Protein AF-A0A348UJ78-F1 (afdb_monomer)

Mean predicted aligned error: 5.09 Å

Nearest PDB structures (foldseek):
  2jgt-assembly1_A  TM=8.999E-01  e=1.554E-05  Sphingomonas paucimobilis
  2w8u-assembly1_A  TM=8.794E-01  e=1.456E-05  Sphingomonas paucimobilis
  2w8v-assembly1_A-2  TM=8.812E-01  e=1.554E-05  Sphingomonas paucimobilis
  2x8u-assembly1_B  TM=8.723E-01  e=5.037E-05  Rhizorhabdus wittichii RW1
  5jay-assembly2_B  TM=9.042E-01  e=9.529E-04  Paraburkholderia xenovorans LB400

Sequence (87 aa):
ERGLLRTPCESPIVAVALSRPERALEIWHGLMDQGLYVNLIAPPASPGNYLLLRCSLSAAHTDADVAGITHAFHWLADNFGDSVFHL

Foldseek 3Di:
DQDDDDDDDPALKDKWKFPDPVCQVVLQVQLVVLVDHFDWAAPPRDPDHIIMTIDGDDPPDDPVNVVSVNVSNVVCRVPPVVRTDDD

pLDDT: mean 86.63, std 13.56, range [35.84, 98.0]

Radius of gyration: 12.5 Å; Cα contacts (8 Å, |Δi|>4): 106; chains: 1; bounding box: 30×24×33 Å

Solvent-accessible surface area (backbone atoms only — not comparable to full-atom values): 5289 Å² total; per-residue (Å²): 141,64,70,79,79,86,68,90,69,97,52,61,58,51,74,46,38,27,74,41,69,90,50,46,62,60,53,53,52,52,28,42,76,56,73,40,86,59,48,77,36,49,66,87,80,25,99,55,98,37,31,33,42,41,41,74,63,57,93,84,59,49,73,67,53,52,50,47,52,52,50,37,52,47,52,45,26,74,76,43,47,90,39,49,54,90,134

Structure (mmCIF, N/CA/C/O backbone):
data_AF-A0A348UJ78-F1
#
_entry.id   AF-A0A348UJ78-F1
#
loop_
_atom_site.group_PDB
_atom_site.id
_atom_site.type_symbol
_atom_site.label_atom_id
_atom_site.label_alt_id
_atom_site.label_comp_id
_atom_site.label_asym_id
_atom_site.label_entity_id
_atom_site.label_seq_id
_atom_site.pdbx_PDB_ins_code
_atom_site.Cartn_x
_atom_site.Cartn_y
_atom_site.Cartn_z
_atom_site.occupancy
_atom_site.B_iso_or_equiv
_atom_site.auth_seq_id
_atom_site.auth_comp_id
_atom_site.auth_asym_id
_atom_site.auth_atom_id
_atom_site.pdbx_PDB_model_num
ATOM 1 N N . GLU A 1 1 ? -8.284 -18.653 -5.794 1.00 35.84 1 GLU A N 1
ATOM 2 C CA . GLU A 1 1 ? -7.194 -18.995 -4.850 1.00 35.84 1 GLU A CA 1
ATOM 3 C C . GLU A 1 1 ? -5.906 -18.230 -5.183 1.00 35.84 1 GLU A C 1
ATOM 5 O O . GLU A 1 1 ? -4.865 -18.827 -5.416 1.00 35.84 1 GLU A O 1
ATOM 10 N N . ARG A 1 2 ? -5.960 -16.892 -5.233 1.00 45.12 2 ARG A N 1
ATOM 11 C CA . ARG A 1 2 ? -4.777 -16.040 -5.437 1.00 45.12 2 ARG A CA 1
ATOM 12 C C . ARG A 1 2 ? -4.530 -15.253 -4.153 1.00 45.12 2 ARG A C 1
ATOM 14 O O . ARG A 1 2 ? -4.890 -14.094 -4.042 1.00 45.12 2 ARG A O 1
ATOM 21 N N . GLY A 1 3 ? -4.023 -15.937 -3.130 1.00 50.06 3 GLY A N 1
ATOM 22 C CA . GLY A 1 3 ? -3.645 -15.289 -1.876 1.00 50.06 3 GLY A CA 1
ATOM 23 C C . GLY A 1 3 ? -2.255 -14.673 -1.997 1.00 50.06 3 GLY A C 1
ATOM 24 O O . GLY A 1 3 ? -1.345 -15.322 -2.512 1.00 50.06 3 GLY A O 1
ATOM 25 N N . LEU A 1 4 ? -2.070 -13.453 -1.490 1.00 58.12 4 LEU A N 1
ATOM 26 C CA . LEU A 1 4 ? -0.731 -12.948 -1.183 1.00 58.12 4 LEU A CA 1
ATOM 27 C C . LEU A 1 4 ? -0.095 -13.918 -0.178 1.00 58.12 4 LEU A C 1
ATOM 29 O O . LEU A 1 4 ? -0.667 -14.201 0.878 1.00 58.12 4 LEU A O 1
ATOM 33 N N . LEU A 1 5 ? 1.041 -14.505 -0.550 1.00 55.47 5 LEU A N 1
ATOM 34 C CA . LEU A 1 5 ? 1.694 -15.553 0.232 1.00 55.47 5 LEU A CA 1
ATOM 35 C C . LEU A 1 5 ? 2.082 -15.041 1.628 1.00 55.47 5 LEU A C 1
ATOM 37 O O . LEU A 1 5 ? 2.718 -13.998 1.784 1.00 55.47 5 LEU A O 1
ATOM 41 N N . ARG A 1 6 ? 1.692 -15.811 2.651 1.00 55.09 6 ARG A N 1
ATOM 42 C CA . ARG A 1 6 ? 1.931 -15.527 4.071 1.00 55.09 6 ARG A CA 1
ATOM 43 C C . ARG A 1 6 ? 3.374 -15.862 4.439 1.00 55.09 6 ARG A C 1
ATOM 45 O O . ARG A 1 6 ? 3.666 -16.981 4.851 1.00 55.09 6 ARG A O 1
ATOM 52 N N . THR A 1 7 ? 4.273 -14.897 4.298 1.00 56.06 7 THR A N 1
ATOM 53 C CA . THR A 1 7 ? 5.616 -15.004 4.887 1.00 56.06 7 THR A CA 1
ATOM 54 C C . THR A 1 7 ? 5.522 -14.659 6.380 1.00 56.06 7 THR A C 1
ATOM 56 O O . THR A 1 7 ? 4.814 -13.703 6.712 1.00 56.06 7 THR A O 1
ATOM 59 N N . PRO A 1 8 ? 6.184 -15.394 7.296 1.00 59.28 8 PRO A N 1
ATOM 60 C CA . PRO A 1 8 ? 6.273 -14.994 8.697 1.00 59.28 8 PRO A CA 1
ATOM 61 C C . PRO A 1 8 ? 6.858 -13.584 8.787 1.00 59.28 8 PRO A C 1
ATOM 63 O O . PRO A 1 8 ? 7.937 -13.318 8.264 1.00 59.28 8 PRO A O 1
ATOM 66 N N . CYS A 1 9 ? 6.114 -12.667 9.395 1.00 60.59 9 CYS A N 1
ATOM 67 C CA . CYS A 1 9 ? 6.497 -11.267 9.478 1.00 60.59 9 CYS A CA 1
ATOM 68 C C . CYS A 1 9 ? 6.991 -10.978 10.899 1.00 60.59 9 CYS A C 1
ATOM 70 O O . CYS A 1 9 ? 6.197 -10.900 11.831 1.00 60.59 9 CYS A O 1
ATOM 72 N N . GLU A 1 10 ? 8.306 -10.839 11.069 1.00 75.94 10 GLU A N 1
ATOM 73 C CA . GLU A 1 10 ? 8.938 -10.477 12.352 1.00 75.94 10 GLU A CA 1
ATOM 74 C C . GLU A 1 10 ? 8.937 -8.954 12.602 1.00 75.94 10 GLU A C 1
ATOM 76 O O . GLU A 1 10 ? 9.584 -8.450 13.517 1.00 75.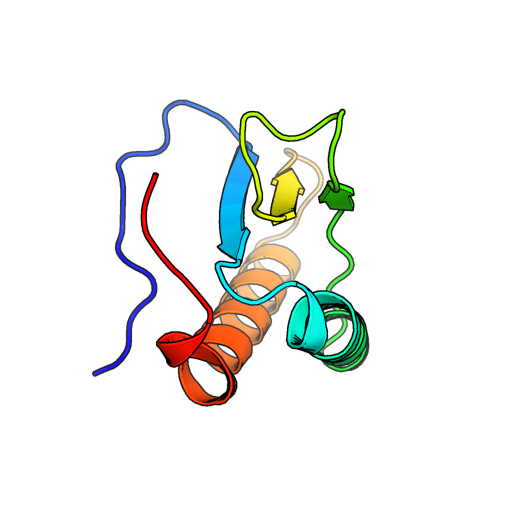94 10 GLU A O 1
ATOM 81 N N . SER A 1 11 ? 8.222 -8.197 11.767 1.00 84.12 11 SER A N 1
ATOM 82 C CA . SER A 1 11 ? 8.221 -6.736 11.716 1.00 84.12 11 SER A CA 1
ATOM 83 C C . SER A 1 11 ? 6.790 -6.215 11.549 1.00 84.12 11 SER A C 1
ATOM 85 O O . SER A 1 11 ? 5.976 -6.879 10.917 1.00 84.12 11 SER A O 1
ATOM 87 N N . PRO A 1 12 ? 6.444 -5.006 12.028 1.00 88.00 12 PRO A N 1
ATOM 88 C CA . PRO A 1 12 ? 5.157 -4.380 11.704 1.00 88.00 12 PRO A CA 1
ATOM 89 C C . PRO A 1 12 ? 5.064 -3.917 10.236 1.00 88.00 12 PRO A C 1
ATOM 91 O O . PRO A 1 12 ? 4.088 -3.281 9.842 1.00 88.00 12 PRO A O 1
ATOM 94 N N . ILE A 1 13 ? 6.095 -4.168 9.425 1.00 89.38 13 ILE A N 1
ATOM 95 C CA . ILE A 1 13 ? 6.168 -3.758 8.027 1.00 89.38 13 ILE A CA 1
ATOM 96 C C . ILE A 1 13 ? 5.831 -4.938 7.116 1.00 89.38 13 ILE A C 1
ATOM 98 O O . ILE A 1 13 ? 6.583 -5.907 7.042 1.00 89.38 13 ILE A O 1
ATOM 102 N N . VAL A 1 14 ? 4.763 -4.785 6.336 1.00 88.00 14 VAL A N 1
ATOM 103 C CA . VAL A 1 14 ? 4.419 -5.670 5.221 1.00 88.00 14 VAL A CA 1
ATOM 104 C C . VAL A 1 14 ? 4.906 -5.027 3.925 1.00 88.00 14 VAL A C 1
ATOM 106 O O . VAL A 1 14 ? 4.535 -3.895 3.603 1.00 88.00 14 VAL A O 1
ATOM 109 N N . ALA A 1 15 ? 5.751 -5.740 3.184 1.00 87.81 15 ALA A N 1
ATOM 110 C CA . ALA A 1 15 ? 6.281 -5.291 1.902 1.00 87.81 15 ALA A CA 1
ATOM 111 C C . ALA A 1 15 ? 5.798 -6.197 0.765 1.00 87.81 15 ALA A C 1
ATOM 113 O O . ALA A 1 15 ? 5.794 -7.419 0.898 1.00 87.81 15 ALA A O 1
ATOM 114 N N . VAL A 1 16 ? 5.423 -5.588 -0.359 1.00 89.62 16 VAL A N 1
ATOM 115 C CA . VAL A 1 16 ? 5.068 -6.280 -1.603 1.00 89.62 16 VAL A CA 1
ATOM 116 C C . VAL A 1 16 ? 5.981 -5.777 -2.712 1.00 89.62 16 VAL A C 1
ATOM 118 O O . VAL A 1 16 ? 6.045 -4.572 -2.957 1.00 89.62 16 VAL A O 1
ATOM 121 N N . ALA A 1 17 ? 6.693 -6.689 -3.373 1.00 89.94 17 ALA A N 1
ATOM 122 C CA . ALA A 1 17 ? 7.576 -6.345 -4.477 1.00 89.94 17 ALA A CA 1
ATOM 123 C C . ALA A 1 17 ? 6.839 -6.397 -5.815 1.00 89.94 17 ALA A C 1
ATOM 125 O O . ALA A 1 17 ? 6.096 -7.338 -6.097 1.00 89.94 17 ALA A O 1
ATOM 126 N N . LEU A 1 18 ? 7.061 -5.370 -6.635 1.00 91.12 18 LEU A N 1
ATOM 127 C CA . LEU A 1 18 ? 6.465 -5.211 -7.954 1.00 91.12 18 LEU A CA 1
ATOM 128 C C . LEU A 1 18 ? 7.530 -5.406 -9.031 1.00 91.12 18 LEU A C 1
ATOM 130 O O . LEU A 1 18 ? 8.471 -4.615 -9.130 1.00 91.12 18 LEU A O 1
ATOM 134 N N . SER A 1 19 ? 7.379 -6.449 -9.848 1.00 86.38 19 SER A N 1
ATOM 135 C CA . SER A 1 19 ? 8.326 -6.807 -10.919 1.00 86.38 19 SER A CA 1
ATOM 136 C C . SER A 1 19 ? 8.148 -5.969 -12.186 1.00 86.38 19 SER A C 1
ATOM 138 O O . SER A 1 19 ? 8.992 -6.016 -13.079 1.00 86.38 19 SER A O 1
ATOM 140 N N . ARG A 1 20 ? 7.051 -5.205 -12.261 1.00 86.75 20 ARG A N 1
ATOM 141 C CA . ARG A 1 20 ? 6.619 -4.431 -13.430 1.00 86.75 20 ARG A CA 1
ATOM 142 C C . ARG A 1 20 ? 6.508 -2.941 -13.094 1.00 86.75 20 ARG A C 1
ATOM 144 O O . ARG A 1 20 ? 5.430 -2.478 -12.707 1.00 86.75 20 ARG A O 1
ATOM 151 N N . PRO A 1 21 ? 7.609 -2.176 -13.204 1.00 80.69 21 PRO A N 1
ATOM 152 C CA . PRO A 1 21 ? 7.632 -0.744 -12.911 1.00 80.69 21 PRO A CA 1
ATOM 153 C C . PRO A 1 21 ? 6.569 0.061 -13.653 1.00 80.69 21 PRO A C 1
ATOM 155 O O . PRO A 1 21 ? 6.003 0.997 -13.095 1.00 80.69 21 PRO A O 1
ATOM 158 N N . GLU A 1 22 ? 6.256 -0.332 -14.886 1.00 85.12 22 GLU A N 1
ATOM 159 C CA . GLU A 1 22 ? 5.282 0.340 -15.738 1.00 85.12 22 GLU A CA 1
ATOM 160 C C . GLU A 1 22 ? 3.850 0.270 -15.189 1.00 85.12 22 GLU A C 1
ATOM 162 O O . GLU A 1 22 ? 3.048 1.161 -15.456 1.00 85.12 22 GLU A O 1
ATOM 167 N N . ARG A 1 23 ? 3.540 -0.756 -14.386 1.00 89.81 23 ARG A N 1
ATOM 168 C CA . ARG A 1 23 ? 2.239 -0.935 -13.723 1.00 89.81 23 ARG A CA 1
ATOM 169 C C . ARG A 1 23 ? 2.222 -0.403 -12.292 1.00 89.81 23 ARG A C 1
ATOM 171 O O . ARG A 1 23 ? 1.158 -0.293 -11.696 1.00 89.81 23 ARG A O 1
ATOM 178 N N . ALA A 1 24 ? 3.374 -0.057 -11.720 1.00 90.25 24 ALA A N 1
ATOM 179 C CA . ALA A 1 24 ? 3.472 0.230 -10.293 1.00 90.25 24 ALA A CA 1
ATOM 180 C C . ALA A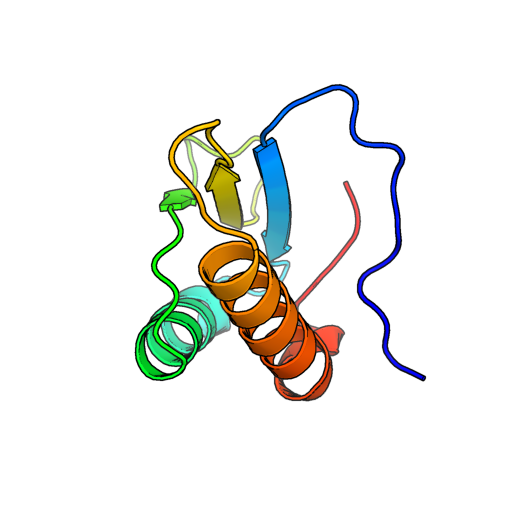 1 24 ? 2.658 1.457 -9.856 1.00 90.25 24 ALA A C 1
ATOM 182 O O . ALA A 1 24 ? 2.030 1.425 -8.801 1.00 90.25 24 ALA A O 1
ATOM 183 N N . LEU A 1 25 ? 2.628 2.518 -10.670 1.00 91.81 25 LEU A N 1
ATOM 184 C CA . LEU A 1 25 ? 1.822 3.709 -10.378 1.00 91.81 25 LEU A CA 1
ATOM 185 C C . LEU A 1 25 ? 0.319 3.438 -10.497 1.00 91.81 25 LEU A C 1
ATOM 187 O O . LEU A 1 25 ? -0.448 3.947 -9.690 1.00 91.81 25 LEU A O 1
ATOM 191 N N . GLU A 1 26 ? -0.100 2.633 -11.474 1.00 94.81 26 GLU A N 1
ATOM 192 C CA . GLU A 1 26 ? -1.498 2.205 -11.625 1.00 94.81 26 GLU A CA 1
ATOM 193 C C . GLU A 1 26 ? -1.948 1.394 -10.408 1.00 94.81 26 GLU A C 1
ATOM 195 O O . GLU A 1 26 ? -2.977 1.691 -9.809 1.00 94.81 26 GLU A O 1
ATOM 200 N N . ILE A 1 27 ? -1.124 0.431 -9.992 1.00 95.12 27 ILE A N 1
ATOM 201 C CA . ILE A 1 27 ? -1.357 -0.378 -8.796 1.00 95.12 27 ILE A CA 1
ATOM 202 C C . ILE A 1 27 ? -1.469 0.509 -7.552 1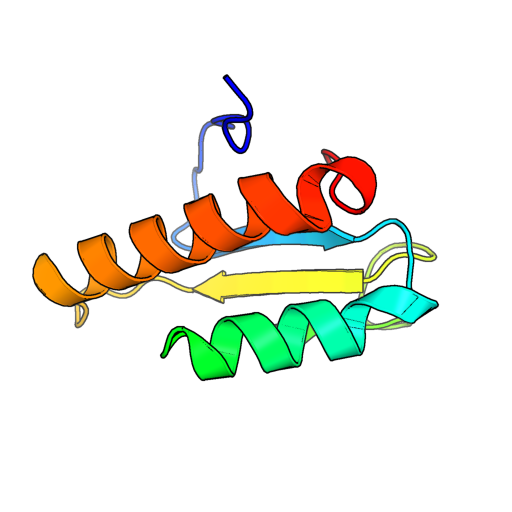.00 95.12 27 ILE A C 1
ATOM 204 O O . ILE A 1 27 ? -2.390 0.358 -6.751 1.00 95.12 27 ILE A O 1
ATOM 208 N N . TRP A 1 28 ? -0.526 1.437 -7.381 1.00 95.69 28 TRP A N 1
ATOM 209 C CA . TRP A 1 28 ? -0.475 2.314 -6.218 1.00 95.69 28 TRP A CA 1
ATOM 210 C C . TRP A 1 28 ? -1.666 3.279 -6.159 1.00 95.69 28 TRP A C 1
ATOM 212 O O . TRP A 1 28 ? -2.266 3.431 -5.096 1.00 95.69 28 TRP A O 1
ATOM 222 N N . HIS A 1 29 ? -2.063 3.872 -7.291 1.00 95.69 29 HIS A N 1
ATOM 223 C CA . HIS A 1 29 ? -3.289 4.670 -7.374 1.00 95.69 29 HIS A CA 1
ATOM 224 C C . HIS A 1 29 ? -4.531 3.833 -7.065 1.00 95.69 29 HIS A C 1
ATOM 226 O O . HIS A 1 29 ? -5.354 4.254 -6.260 1.00 95.69 29 HIS A O 1
ATOM 232 N N . GLY A 1 30 ? -4.636 2.626 -7.620 1.00 96.88 30 GLY A N 1
ATOM 233 C CA . GLY A 1 30 ? -5.786 1.766 -7.366 1.00 96.88 30 GLY A CA 1
ATOM 234 C C . GLY A 1 30 ? -5.918 1.337 -5.901 1.00 96.88 30 GLY A C 1
ATOM 235 O O . GLY A 1 30 ? -7.030 1.263 -5.389 1.00 96.88 30 GLY A O 1
ATOM 236 N N . LEU A 1 31 ? -4.806 1.147 -5.180 1.00 96.81 31 LEU A N 1
ATOM 237 C CA . LEU A 1 31 ? -4.839 0.948 -3.724 1.00 96.81 31 LEU A CA 1
ATOM 238 C C . LEU A 1 31 ? -5.394 2.173 -2.984 1.00 96.81 31 LEU A C 1
ATOM 240 O O . LEU A 1 31 ? -6.194 2.008 -2.063 1.00 96.81 31 LEU A O 1
ATOM 244 N N . MET A 1 32 ? -5.027 3.388 -3.404 1.00 96.88 32 MET A N 1
ATOM 245 C CA . MET A 1 32 ? -5.598 4.610 -2.829 1.00 96.88 32 MET A CA 1
ATOM 246 C C . MET A 1 32 ? -7.097 4.732 -3.117 1.00 96.88 32 MET A C 1
ATOM 248 O O . MET A 1 32 ? -7.837 5.148 -2.227 1.00 96.88 32 MET A O 1
ATOM 252 N N . ASP A 1 33 ? -7.564 4.291 -4.287 1.00 97.50 33 ASP A N 1
ATOM 253 C CA . ASP A 1 33 ? -8.997 4.218 -4.605 1.00 97.50 33 ASP A CA 1
ATOM 254 C C . ASP A 1 33 ? -9.742 3.195 -3.726 1.00 97.50 33 ASP A C 1
ATOM 256 O O . ASP A 1 33 ? -10.922 3.378 -3.431 1.00 97.50 33 ASP A O 1
ATOM 260 N N . GLN A 1 34 ? -9.058 2.146 -3.247 1.00 97.06 34 GLN A N 1
ATOM 261 C CA . GLN A 1 34 ? -9.577 1.232 -2.215 1.00 97.06 34 GLN A CA 1
ATOM 262 C C . GLN A 1 34 ? -9.491 1.813 -0.789 1.00 97.06 34 GLN A C 1
ATOM 264 O O . GLN A 1 34 ? -9.801 1.122 0.182 1.00 97.06 34 GLN A O 1
ATOM 269 N N . GLY A 1 35 ? -9.054 3.066 -0.635 1.00 96.44 35 GLY A N 1
ATOM 270 C CA . GLY A 1 35 ? -8.882 3.729 0.657 1.00 96.44 35 GLY A CA 1
ATOM 271 C C . GLY A 1 35 ? -7.575 3.387 1.378 1.00 96.44 35 GLY A C 1
ATOM 272 O O . GLY A 1 35 ? -7.435 3.719 2.554 1.00 96.44 35 GLY A O 1
ATOM 273 N N . LEU A 1 36 ? -6.611 2.744 0.707 1.00 96.75 36 LEU A N 1
ATOM 274 C CA . LEU A 1 36 ? -5.332 2.351 1.296 1.00 96.75 36 LEU A CA 1
ATOM 275 C C . LEU A 1 36 ? -4.159 3.143 0.703 1.00 96.75 36 LEU A C 1
ATOM 277 O O . LEU A 1 36 ? -3.709 2.896 -0.414 1.00 96.75 36 LEU A O 1
ATOM 281 N N . TYR A 1 37 ? -3.577 4.030 1.509 1.00 96.50 37 TYR A N 1
ATOM 282 C CA . TYR A 1 37 ? -2.269 4.613 1.216 1.00 96.50 37 TYR A CA 1
ATOM 283 C C . TYR A 1 37 ? -1.142 3.710 1.740 1.00 96.50 37 TYR A C 1
ATOM 285 O O . TYR A 1 37 ? -1.114 3.333 2.913 1.00 96.50 37 TYR A O 1
ATOM 293 N N . VAL A 1 38 ? -0.162 3.418 0.886 1.00 95.88 38 VAL A N 1
ATOM 294 C CA . VAL A 1 38 ? 1.097 2.746 1.249 1.00 95.88 38 VAL A CA 1
ATOM 295 C C . VAL A 1 38 ? 2.278 3.514 0.677 1.00 95.88 38 VAL A C 1
ATOM 297 O O . VAL A 1 38 ? 2.135 4.262 -0.285 1.00 95.88 38 VAL A O 1
ATOM 300 N N . ASN A 1 39 ? 3.474 3.318 1.227 1.00 95.62 39 ASN A N 1
ATOM 301 C CA . ASN A 1 39 ? 4.661 3.948 0.652 1.00 95.62 39 ASN A CA 1
ATOM 302 C C . ASN A 1 39 ? 5.108 3.181 -0.596 1.00 95.62 39 ASN A C 1
ATOM 304 O O . ASN A 1 39 ? 5.388 1.986 -0.503 1.00 95.62 39 ASN A O 1
ATOM 308 N N . LEU A 1 40 ? 5.224 3.871 -1.730 1.00 94.12 40 LEU A N 1
ATOM 309 C CA . LEU A 1 40 ? 5.885 3.350 -2.924 1.00 94.12 40 LEU A CA 1
ATOM 310 C C . LEU A 1 40 ? 7.377 3.696 -2.866 1.00 94.12 40 LEU A C 1
ATOM 312 O O . LEU A 1 40 ? 7.750 4.865 -2.782 1.00 94.12 40 LEU A O 1
ATOM 316 N N . ILE A 1 41 ? 8.235 2.682 -2.906 1.00 92.62 41 ILE A N 1
ATOM 317 C CA . ILE A 1 41 ? 9.693 2.827 -2.873 1.00 92.62 41 ILE A CA 1
ATOM 318 C C . ILE A 1 41 ? 10.237 2.412 -4.238 1.00 92.62 41 ILE A C 1
ATOM 320 O O . ILE A 1 41 ? 10.048 1.273 -4.666 1.00 92.62 41 ILE A O 1
ATOM 324 N N . ALA A 1 42 ? 10.918 3.338 -4.906 1.00 89.25 42 ALA A N 1
ATOM 325 C CA . ALA A 1 42 ? 11.538 3.132 -6.210 1.00 89.25 42 ALA A CA 1
ATOM 326 C C . ALA A 1 42 ? 13.078 3.140 -6.112 1.00 89.25 42 ALA A C 1
ATOM 328 O O . ALA A 1 42 ? 13.627 3.666 -5.136 1.00 89.25 42 ALA A O 1
ATOM 329 N N . PRO A 1 43 ? 13.798 2.603 -7.115 1.00 85.06 43 PRO A N 1
ATOM 330 C CA . PRO A 1 43 ? 15.252 2.725 -7.191 1.00 85.06 43 PRO A CA 1
ATOM 331 C C . PRO A 1 43 ? 15.710 4.197 -7.158 1.00 85.06 43 PRO A C 1
ATOM 333 O O . PRO A 1 43 ? 15.029 5.056 -7.723 1.00 85.06 43 PRO A O 1
ATOM 336 N N . PRO A 1 44 ? 16.851 4.516 -6.514 1.00 86.75 44 PRO A N 1
ATOM 337 C CA . PRO A 1 44 ? 17.832 3.608 -5.905 1.00 86.75 44 PRO A CA 1
ATOM 338 C C . PRO A 1 44 ? 17.498 3.178 -4.462 1.00 86.75 44 PRO A C 1
ATOM 340 O O . PRO A 1 44 ? 18.309 2.512 -3.825 1.00 86.75 44 PRO A O 1
ATOM 343 N N . ALA A 1 45 ? 16.345 3.580 -3.915 1.00 85.62 45 ALA A N 1
ATOM 344 C CA . ALA A 1 45 ? 15.979 3.287 -2.527 1.00 85.62 45 ALA A CA 1
ATOM 345 C C . ALA A 1 45 ? 15.496 1.838 -2.311 1.00 85.62 45 ALA A C 1
ATOM 347 O O . ALA A 1 45 ? 15.516 1.355 -1.179 1.00 85.62 45 ALA A O 1
ATOM 348 N N . SER A 1 46 ? 15.072 1.138 -3.368 1.00 80.56 46 SER A N 1
ATOM 349 C CA . SER A 1 46 ? 14.824 -0.308 -3.343 1.00 80.56 46 SER A CA 1
ATOM 350 C C . SER A 1 46 ? 16.089 -1.101 -3.728 1.00 80.56 46 SER A C 1
ATOM 352 O O . SER A 1 46 ? 16.844 -0.672 -4.605 1.00 80.56 46 SER A O 1
ATOM 354 N N . PRO A 1 47 ? 16.346 -2.272 -3.108 1.00 71.50 47 PRO A N 1
ATOM 355 C CA . PRO A 1 47 ? 17.503 -3.101 -3.432 1.00 71.50 47 PRO A CA 1
ATOM 356 C C . PRO A 1 47 ? 17.245 -3.936 -4.698 1.00 71.50 47 PRO A C 1
ATOM 358 O O . PRO A 1 47 ? 16.952 -5.125 -4.627 1.00 71.50 47 PRO A O 1
ATOM 361 N N . GLY A 1 48 ? 17.335 -3.316 -5.876 1.00 75.94 48 GLY A N 1
ATOM 362 C CA . GLY A 1 48 ? 17.201 -3.991 -7.172 1.00 75.94 48 GLY A CA 1
ATO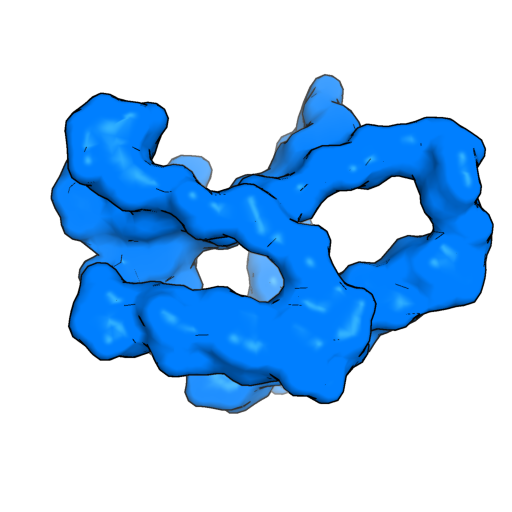M 363 C C . GLY A 1 48 ? 16.476 -3.150 -8.222 1.00 75.94 48 GLY A C 1
ATOM 364 O O . GLY A 1 48 ? 16.197 -1.976 -8.006 1.00 75.94 48 GLY A O 1
ATOM 365 N N . ASN A 1 49 ? 16.153 -3.754 -9.370 1.00 80.50 49 ASN A N 1
ATOM 366 C CA . ASN A 1 49 ? 15.411 -3.091 -10.453 1.00 80.50 49 ASN A CA 1
ATOM 367 C C . ASN A 1 49 ? 13.886 -3.298 -10.338 1.00 80.50 49 ASN A C 1
ATOM 369 O O . ASN A 1 49 ? 13.208 -3.555 -11.330 1.00 80.50 49 ASN A O 1
ATOM 373 N N . TYR A 1 50 ? 13.359 -3.250 -9.115 1.00 86.56 50 TYR A N 1
ATOM 374 C CA . TYR A 1 50 ? 11.940 -3.443 -8.803 1.00 86.56 50 TYR A CA 1
ATOM 375 C C . TYR A 1 50 ? 11.463 -2.381 -7.808 1.00 86.56 50 TYR A C 1
ATOM 377 O O . TYR A 1 50 ? 12.273 -1.724 -7.148 1.00 86.56 50 TYR A O 1
ATOM 385 N N . LEU A 1 51 ? 10.146 -2.204 -7.696 1.00 91.19 51 LEU A N 1
ATOM 386 C CA . LEU A 1 51 ? 9.540 -1.281 -6.732 1.00 91.19 51 LEU A CA 1
ATOM 387 C C . LEU A 1 51 ? 8.968 -2.048 -5.543 1.00 91.19 51 LEU A C 1
ATOM 389 O O . LEU A 1 51 ? 8.620 -3.221 -5.662 1.00 91.19 51 LEU A O 1
ATOM 393 N N . LEU A 1 52 ? 8.852 -1.377 -4.399 1.00 91.94 52 LEU A N 1
ATOM 394 C CA . LEU A 1 52 ? 8.230 -1.931 -3.199 1.00 91.94 52 LEU A CA 1
ATOM 395 C C . LEU A 1 52 ? 7.021 -1.098 -2.793 1.00 91.94 52 LEU A C 1
ATOM 397 O O . LEU A 1 52 ? 7.117 0.120 -2.668 1.00 91.94 52 LEU A O 1
ATOM 401 N N . LEU A 1 53 ? 5.914 -1.768 -2.506 1.00 93.12 53 LEU A N 1
ATOM 402 C CA . LEU A 1 53 ? 4.816 -1.213 -1.728 1.00 93.12 53 LEU A CA 1
ATOM 403 C C . LEU A 1 53 ? 5.046 -1.583 -0.267 1.00 93.12 53 LEU A C 1
ATOM 405 O O . LEU A 1 53 ? 5.148 -2.763 0.062 1.00 93.12 53 LEU A O 1
ATOM 409 N N . ARG A 1 54 ? 5.136 -0.586 0.612 1.00 93.06 54 ARG A N 1
ATOM 410 C CA . ARG A 1 54 ? 5.393 -0.785 2.039 1.00 93.06 54 ARG A CA 1
ATOM 411 C C . ARG A 1 54 ? 4.220 -0.290 2.877 1.00 93.06 54 ARG A C 1
ATOM 413 O O . ARG A 1 54 ? 4.004 0.920 2.997 1.00 93.06 54 ARG A O 1
ATOM 420 N N . CYS A 1 55 ? 3.522 -1.231 3.502 1.00 93.44 55 CYS A N 1
ATOM 421 C CA . CYS A 1 55 ? 2.510 -0.978 4.519 1.00 93.44 55 CYS A CA 1
ATOM 422 C C . CYS A 1 55 ? 3.151 -1.116 5.905 1.00 93.44 55 CYS A C 1
ATOM 424 O O . CYS A 1 55 ? 3.747 -2.143 6.223 1.00 93.44 55 CYS A O 1
ATOM 426 N N . SER A 1 56 ? 3.072 -0.066 6.718 1.00 93.44 56 SER A N 1
ATOM 427 C CA . SER A 1 56 ? 3.600 -0.051 8.084 1.00 93.44 56 SER A CA 1
ATOM 428 C C . SER A 1 56 ? 2.435 -0.031 9.061 1.00 93.44 56 SER A C 1
ATOM 430 O O . SER A 1 56 ? 1.755 0.985 9.187 1.00 93.44 56 SER A O 1
ATOM 432 N N . LEU A 1 57 ? 2.213 -1.147 9.750 1.00 92.69 57 LEU A N 1
ATOM 433 C CA . LEU A 1 57 ? 1.213 -1.242 10.803 1.00 92.69 57 LEU A CA 1
ATOM 434 C C . LEU A 1 57 ? 1.701 -0.523 12.064 1.00 92.69 57 LEU A C 1
ATOM 436 O O . LEU A 1 57 ? 2.896 -0.402 12.336 1.00 92.69 57 LEU A O 1
ATOM 440 N N . SER A 1 58 ? 0.751 -0.043 12.851 1.00 94.00 58 SER A N 1
ATOM 441 C CA . SER A 1 58 ? 1.004 0.605 14.135 1.00 94.00 58 SER A CA 1
ATOM 442 C C . SER A 1 58 ? -0.095 0.224 15.116 1.00 94.00 58 SER A C 1
ATOM 444 O O . SER A 1 58 ? -1.203 -0.110 14.698 1.00 94.00 58 SER A O 1
ATOM 446 N N . ALA A 1 59 ? 0.185 0.344 16.414 1.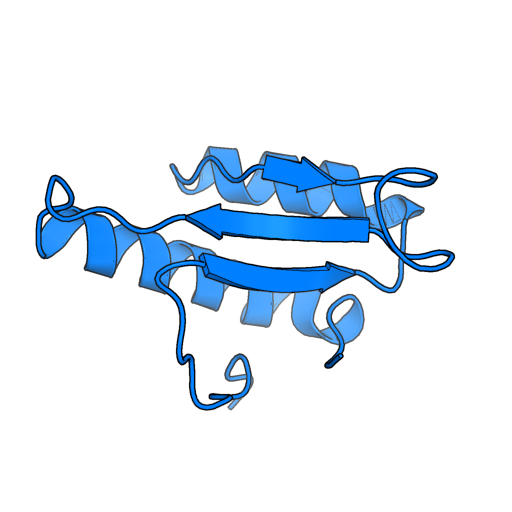00 94.69 59 ALA A N 1
ATOM 447 C CA . ALA A 1 59 ? -0.798 0.091 17.468 1.00 94.69 59 ALA A CA 1
ATOM 448 C C . ALA A 1 59 ? -2.009 1.048 17.438 1.00 94.69 59 ALA A C 1
ATOM 450 O O . ALA A 1 59 ? -2.971 0.825 18.161 1.00 94.69 59 ALA A O 1
ATOM 451 N N . ALA A 1 60 ? -1.962 2.117 16.634 1.00 96.38 60 ALA A N 1
ATOM 452 C CA . ALA A 1 60 ? -3.079 3.040 16.463 1.00 96.38 60 ALA A CA 1
ATOM 453 C C . ALA A 1 60 ? -4.150 2.526 15.484 1.00 96.38 60 ALA A C 1
ATOM 455 O O . ALA A 1 60 ? -5.242 3.083 15.457 1.00 96.38 60 ALA A O 1
ATOM 456 N N . HIS A 1 61 ? -3.850 1.499 14.681 1.00 95.62 61 HIS A N 1
ATOM 457 C CA . HIS A 1 61 ? -4.833 0.903 13.781 1.00 95.62 61 HIS A CA 1
ATOM 458 C C . HIS A 1 61 ? -5.867 0.110 14.577 1.00 95.62 61 HIS A C 1
ATOM 460 O O . HIS A 1 61 ? -5.529 -0.694 15.446 1.00 95.62 61 HIS A O 1
ATOM 466 N N . THR A 1 62 ? -7.130 0.324 14.243 1.00 98.00 62 THR A N 1
ATOM 467 C CA . THR A 1 62 ? -8.258 -0.459 14.738 1.00 98.00 62 THR A CA 1
ATOM 468 C C . THR A 1 62 ? -8.415 -1.753 13.939 1.00 98.00 62 THR A C 1
ATOM 470 O O . THR A 1 62 ? -7.894 -1.887 12.830 1.00 98.00 62 THR A O 1
ATOM 473 N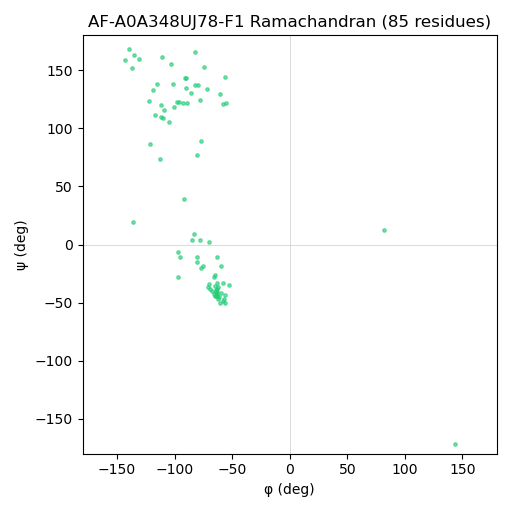 N . ASP A 1 63 ? -9.207 -2.694 14.454 1.00 97.00 63 ASP A N 1
ATOM 474 C CA . ASP A 1 63 ? -9.557 -3.913 13.714 1.00 97.00 63 ASP A CA 1
ATOM 475 C C . ASP A 1 63 ? -10.237 -3.602 12.370 1.00 97.00 63 ASP A C 1
ATOM 477 O O . ASP A 1 63 ? -10.035 -4.314 11.385 1.00 97.00 63 ASP A O 1
ATOM 481 N N . ALA A 1 64 ? -11.010 -2.512 12.306 1.00 97.62 64 ALA A N 1
ATOM 482 C CA . ALA A 1 64 ? -11.637 -2.048 11.073 1.00 97.62 64 ALA A CA 1
ATOM 483 C C . ALA A 1 64 ? -10.597 -1.554 10.055 1.00 97.62 64 ALA A C 1
ATOM 485 O O . ALA A 1 64 ? -10.707 -1.877 8.872 1.00 97.62 64 ALA A O 1
ATOM 486 N N . ASP A 1 65 ? -9.560 -0.843 10.509 1.00 97.00 65 ASP A N 1
ATOM 487 C CA . ASP A 1 65 ? -8.466 -0.420 9.633 1.00 97.00 65 ASP A CA 1
ATOM 488 C C . ASP A 1 65 ? -7.710 -1.636 9.084 1.00 97.00 65 ASP A C 1
ATOM 490 O O . ASP A 1 65 ? -7.451 -1.723 7.885 1.00 97.00 65 ASP A O 1
ATOM 494 N N . VAL A 1 66 ? -7.413 -2.627 9.933 1.00 95.31 66 VAL A N 1
ATOM 495 C CA . VAL A 1 66 ? -6.743 -3.873 9.519 1.00 95.31 66 VAL A CA 1
ATOM 496 C C . VAL A 1 66 ? -7.600 -4.671 8.531 1.00 95.31 66 VAL A C 1
ATOM 498 O O . VAL A 1 66 ? -7.076 -5.227 7.559 1.00 95.31 66 VAL A O 1
ATOM 501 N N . ALA A 1 67 ? -8.920 -4.705 8.726 1.00 95.94 67 ALA A N 1
ATOM 502 C CA . ALA A 1 67 ? -9.843 -5.308 7.771 1.00 95.94 67 ALA A CA 1
ATOM 503 C C . ALA A 1 67 ? -9.827 -4.572 6.417 1.00 95.94 67 ALA A C 1
ATOM 505 O O . ALA A 1 67 ? -9.768 -5.229 5.376 1.00 95.94 67 ALA A O 1
ATOM 506 N N . GLY A 1 68 ? -9.805 -3.234 6.418 1.00 96.88 68 GLY A N 1
ATOM 507 C CA . GLY A 1 68 ? -9.684 -2.417 5.205 1.00 96.88 68 GLY A CA 1
ATOM 508 C C . GLY A 1 68 ? -8.363 -2.641 4.466 1.00 96.88 68 GLY A C 1
ATOM 509 O O . GLY A 1 68 ? -8.355 -2.871 3.257 1.00 96.88 68 GLY A O 1
ATOM 510 N N . ILE A 1 69 ? -7.251 -2.691 5.205 1.00 95.44 69 ILE A 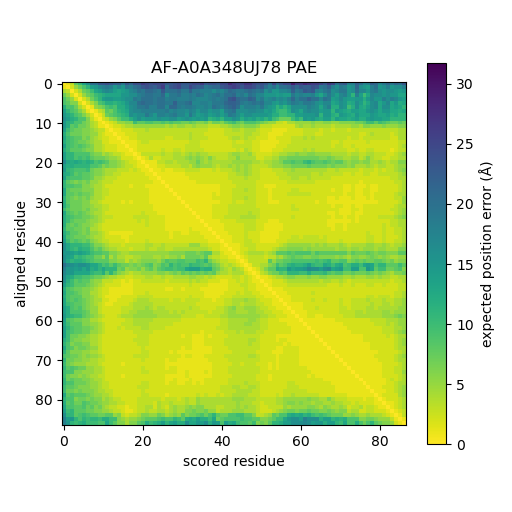N 1
ATOM 511 C CA . ILE A 1 69 ? -5.929 -3.043 4.671 1.00 95.44 69 ILE A CA 1
ATOM 512 C C . ILE A 1 69 ? -5.990 -4.416 3.991 1.00 95.44 69 ILE A C 1
ATOM 514 O O . ILE A 1 69 ? -5.597 -4.560 2.834 1.00 95.44 69 ILE A O 1
ATOM 518 N N . THR A 1 70 ? -6.534 -5.422 4.680 1.00 93.94 70 THR A N 1
ATOM 519 C CA . THR A 1 70 ? -6.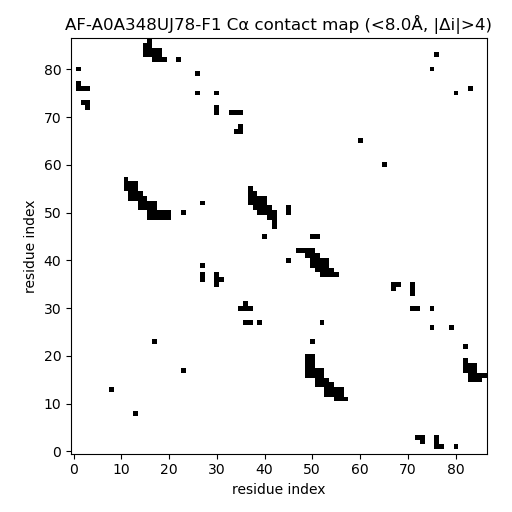660 -6.790 4.153 1.00 93.94 70 THR A CA 1
ATOM 520 C C . THR A 1 70 ? -7.509 -6.828 2.881 1.00 93.94 70 THR A C 1
ATOM 522 O O . THR A 1 70 ? -7.143 -7.500 1.917 1.00 93.94 70 THR A O 1
ATOM 525 N N . HIS A 1 71 ? -8.616 -6.082 2.848 1.00 95.88 71 HIS A N 1
ATOM 526 C CA . HIS A 1 71 ? -9.477 -5.967 1.674 1.00 95.88 71 HIS A CA 1
ATOM 527 C C . HIS A 1 71 ? -8.732 -5.385 0.464 1.00 95.88 71 HIS A C 1
ATOM 529 O O . HIS A 1 71 ? -8.734 -5.998 -0.604 1.00 95.88 71 HIS A O 1
ATOM 535 N N . ALA A 1 72 ? -8.035 -4.259 0.636 1.00 96.12 72 ALA A N 1
ATOM 536 C CA . ALA A 1 72 ? -7.270 -3.628 -0.440 1.00 96.12 72 ALA A CA 1
ATOM 537 C C . ALA A 1 72 ? -6.134 -4.532 -0.959 1.00 96.12 72 ALA A C 1
ATOM 539 O O . ALA A 1 72 ? -5.878 -4.597 -2.162 1.00 96.12 72 ALA A O 1
ATOM 540 N N . PHE A 1 73 ? -5.484 -5.295 -0.077 1.00 93.19 73 PHE A N 1
ATOM 541 C CA . PHE A 1 73 ? -4.472 -6.273 -0.477 1.00 93.19 73 PHE A CA 1
ATOM 542 C C . PHE A 1 73 ? -5.062 -7.492 -1.213 1.00 93.19 73 PHE A C 1
ATOM 544 O O . PHE A 1 73 ? -4.432 -7.997 -2.142 1.00 93.19 73 PHE A O 1
ATOM 551 N N . HIS A 1 74 ? -6.272 -7.950 -0.881 1.00 93.69 74 HIS A N 1
ATOM 552 C CA . HIS A 1 74 ? -6.964 -8.951 -1.706 1.00 93.69 74 HIS A CA 1
ATOM 553 C C . HIS A 1 74 ? -7.309 -8.402 -3.092 1.00 93.69 74 HIS A C 1
ATOM 555 O O . HIS A 1 74 ? -7.028 -9.063 -4.089 1.00 93.69 74 HIS A O 1
ATOM 561 N N . TRP A 1 75 ? -7.816 -7.168 -3.170 1.00 95.19 75 TRP A N 1
ATOM 562 C CA . TRP A 1 75 ? -8.053 -6.498 -4.448 1.00 95.19 75 TRP A CA 1
ATOM 563 C C . TRP A 1 75 ? -6.772 -6.427 -5.298 1.00 95.19 75 TRP A C 1
ATOM 565 O O . TRP A 1 75 ? -6.806 -6.747 -6.487 1.00 95.19 75 TRP A O 1
ATOM 575 N N . LEU A 1 76 ? -5.623 -6.100 -4.694 1.00 93.44 76 LEU A N 1
ATOM 576 C CA . LEU A 1 76 ? -4.323 -6.124 -5.373 1.00 93.44 76 LEU A CA 1
ATOM 577 C C . LEU A 1 76 ? -4.008 -7.507 -5.960 1.00 93.44 76 LEU A C 1
ATOM 579 O O . LEU A 1 76 ? -3.591 -7.610 -7.111 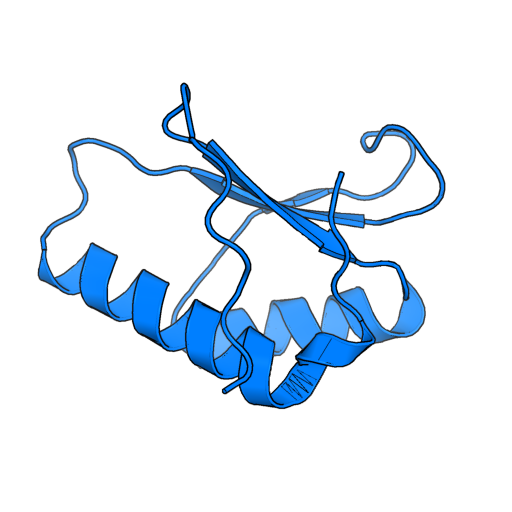1.00 93.44 76 LEU A O 1
ATOM 583 N N . ALA A 1 77 ? -4.200 -8.566 -5.175 1.00 91.44 77 ALA A N 1
ATOM 584 C CA . ALA A 1 77 ? -3.908 -9.935 -5.590 1.00 91.44 77 ALA A CA 1
ATOM 585 C C . ALA A 1 77 ? -4.792 -10.395 -6.761 1.00 91.44 77 ALA A C 1
ATOM 587 O O . ALA A 1 77 ? -4.304 -11.033 -7.700 1.00 91.44 77 ALA A O 1
ATOM 588 N N . ASP A 1 78 ? -6.076 -10.040 -6.715 1.00 93.06 78 ASP A N 1
ATOM 589 C CA . ASP A 1 78 ? -7.063 -10.425 -7.720 1.00 93.06 78 ASP A CA 1
ATOM 590 C C . ASP A 1 78 ? -6.844 -9.696 -9.054 1.00 93.06 78 ASP A C 1
ATOM 592 O O . ASP A 1 78 ? -6.999 -10.305 -10.114 1.00 93.06 78 ASP A O 1
ATOM 596 N N . ASN A 1 79 ? -6.434 -8.423 -9.014 1.00 93.69 79 ASN A N 1
ATOM 597 C CA . ASN A 1 79 ? -6.313 -7.580 -10.209 1.00 93.69 79 ASN A CA 1
ATOM 598 C C . ASN A 1 79 ? -4.886 -7.505 -10.779 1.00 93.69 79 ASN A C 1
ATOM 600 O O . ASN A 1 79 ? -4.723 -7.329 -11.984 1.00 93.69 79 ASN A O 1
ATOM 604 N N . PHE A 1 80 ? -3.855 -7.661 -9.941 1.00 92.19 80 PHE A N 1
ATOM 605 C CA . PHE A 1 80 ? -2.447 -7.438 -10.312 1.00 92.19 80 PHE A CA 1
ATOM 606 C C . PHE A 1 80 ? -1.496 -8.521 -9.792 1.00 92.19 80 PHE A C 1
ATOM 608 O O . PHE A 1 80 ? -0.286 -8.304 -9.700 1.00 92.19 80 PHE A O 1
ATOM 615 N N . GLY A 1 81 ? -2.007 -9.704 -9.442 1.00 87.81 81 GLY A N 1
ATOM 616 C CA . GLY A 1 81 ? -1.183 -10.792 -8.909 1.00 87.81 81 GLY A CA 1
ATOM 617 C C . GLY A 1 81 ? -0.061 -11.273 -9.844 1.00 87.81 81 GLY A C 1
ATOM 618 O O . GLY A 1 81 ? 0.884 -11.891 -9.373 1.00 87.81 81 GLY A O 1
ATOM 619 N N . ASP A 1 82 ? -0.125 -10.983 -11.148 1.00 89.19 82 ASP A N 1
ATOM 620 C CA . ASP A 1 82 ? 0.951 -11.253 -12.118 1.00 89.19 82 ASP A CA 1
ATOM 621 C C . ASP A 1 82 ? 2.135 -10.270 -12.014 1.00 89.19 82 ASP A C 1
ATOM 623 O O . ASP A 1 82 ? 3.226 -10.548 -12.507 1.00 89.19 82 ASP A O 1
ATOM 627 N N . SER A 1 83 ? 1.915 -9.118 -11.381 1.00 86.75 83 SER A N 1
ATOM 628 C CA . SER A 1 83 ? 2.894 -8.042 -11.201 1.00 86.75 83 SER A CA 1
ATOM 629 C C . SER A 1 83 ? 3.589 -8.099 -9.836 1.00 86.75 83 SER A C 1
ATOM 631 O O . SER A 1 83 ? 4.520 -7.332 -9.591 1.00 86.75 83 SER A O 1
ATOM 633 N N . VAL A 1 84 ? 3.143 -8.998 -8.954 1.00 86.31 84 VAL A N 1
ATOM 634 C CA . VAL A 1 84 ? 3.646 -9.188 -7.589 1.00 86.31 84 VAL A CA 1
ATOM 635 C C . VAL A 1 84 ? 4.571 -10.404 -7.531 1.00 86.31 84 VAL A C 1
ATOM 637 O O . VAL A 1 84 ? 4.263 -11.451 -8.096 1.00 86.31 84 VAL A O 1
ATOM 640 N N . PHE A 1 85 ? 5.688 -10.300 -6.810 1.00 79.19 85 PHE A N 1
ATOM 641 C CA . PHE A 1 85 ? 6.579 -11.433 -6.547 1.00 79.19 85 PHE A CA 1
ATOM 642 C C . PHE A 1 85 ? 7.115 -11.427 -5.107 1.00 79.19 85 PHE A C 1
ATOM 644 O O . PHE A 1 85 ? 6.936 -10.462 -4.361 1.00 79.19 85 PHE A O 1
ATOM 651 N N . HIS A 1 86 ? 7.724 -12.544 -4.707 1.00 66.31 86 HIS A N 1
ATOM 652 C CA . HIS A 1 86 ? 8.293 -12.754 -3.373 1.00 66.31 86 HIS A CA 1
ATOM 653 C C . HIS A 1 86 ? 9.769 -12.324 -3.328 1.00 66.31 86 HIS A C 1
ATOM 655 O O . HIS A 1 86 ? 10.476 -12.495 -4.322 1.00 66.31 86 HIS A O 1
ATOM 661 N N . LEU A 1 87 ? 10.205 -11.749 -2.201 1.00 60.12 87 LEU A N 1
ATOM 662 C CA . LEU A 1 87 ? 11.598 -11.360 -1.942 1.00 60.12 87 LEU A CA 1
ATOM 663 C C . LEU A 1 87 ? 12.335 -12.436 -1.149 1.00 60.12 87 LEU A C 1
ATOM 665 O O . LEU A 1 87 ? 11.774 -12.873 -0.118 1.00 60.12 87 LEU A O 1
#

Secondary structure (DSSP, 8-state):
--PPP----SSSEEEEEES-HHHHHHHHHHHHHTT---EEE-TTSSSSSSEEEEEE--TT--HHHHHHHHHHHHHHHHHHTTSEE--